Protein AF-A0A803KZV5-F1 (afdb_monomer_lite)

pLDDT: mean 77.86, std 16.65, range [35.38, 91.31]

Organism: Chenopodium quinoa (NCBI:txid63459)

Sequence (82 aa):
MAGDGPNLECRMFNGPREDATRIGSPGVVRRQAVDISPLRRVNLEIYLLTIGARESAFMNIKTIFEGLGDELINAAKGSSNK

Secondary structure (DSSP, 8-state):
----S------SSS--SEEEEEESSTT--EEEEEEPPHHHHHHHHHHHHHHHHHHHHTTSSS-HHHHHHHHHHHHHHT----

InterPro domains:
  IPR000235 Small ribosomal subunit protein uS7 [PTHR11205] (15-81)
  IPR023798 Small ribosomal subunit protein uS7 domain [PF00177] (15-81)
  IPR036823 Small ribosomal subunit protein uS7 domain superfamily [G3DSA:1.10.455.10] (14-82)
  IPR036823 Small ribosomal subunit protein uS7 domain superfamily [SSF47973] (15-81)

Structure (mmCIF, N/CA/C/O backbone):
data_AF-A0A803KZV5-F1
#
_entry.id   AF-A0A803KZV5-F1
#
loop_
_atom_site.group_PDB
_atom_site.id
_atom_site.type_symbol
_atom_site.label_atom_id
_atom_site.label_alt_id
_atom_site.label_comp_id
_atom_site.label_asym_id
_atom_site.label_entity_id
_atom_site.label_seq_id
_atom_site.pdbx_PDB_ins_code
_atom_site.Cartn_x
_atom_site.Cartn_y
_atom_site.Cartn_z
_atom_site.occupancy
_atom_site.B_iso_or_equiv
_atom_site.auth_seq_id
_atom_site.auth_comp_id
_atom_site.auth_asym_id
_atom_site.auth_atom_id
_atom_site.pdbx_PDB_model_num
ATOM 1 N N . MET A 1 1 ? 0.010 23.735 0.505 1.00 40.75 1 MET A N 1
ATOM 2 C CA . MET A 1 1 ? 0.764 22.727 1.286 1.00 40.75 1 MET A CA 1
ATOM 3 C C . MET A 1 1 ? -0.234 22.010 2.185 1.00 40.75 1 MET A C 1
ATOM 5 O O . MET A 1 1 ? -0.832 22.696 2.990 1.00 40.75 1 MET A O 1
ATOM 9 N N . ALA A 1 2 ? -0.543 20.723 2.092 1.00 35.38 2 ALA A N 1
ATOM 10 C CA . ALA A 1 2 ? 0.121 19.596 1.455 1.00 35.38 2 ALA A CA 1
ATOM 11 C C . ALA A 1 2 ? -0.932 18.784 0.679 1.00 35.38 2 ALA A C 1
ATOM 13 O O . ALA A 1 2 ? -1.716 18.044 1.261 1.00 35.38 2 ALA A O 1
ATOM 14 N N . GLY A 1 3 ? -0.992 19.008 -0.629 1.00 40.56 3 GLY A N 1
ATOM 15 C CA . GLY A 1 3 ? -1.666 18.127 -1.574 1.00 40.56 3 GLY A CA 1
ATOM 16 C C . GLY A 1 3 ? -0.574 17.476 -2.408 1.00 40.56 3 GLY A C 1
ATOM 17 O O . GLY A 1 3 ? 0.435 18.128 -2.670 1.00 40.56 3 GLY A O 1
ATOM 18 N N . ASP A 1 4 ? -0.775 16.216 -2.762 1.00 43.06 4 ASP A N 1
ATOM 19 C CA . ASP A 1 4 ? 0.096 15.385 -3.602 1.00 43.06 4 ASP A CA 1
ATOM 20 C C . ASP A 1 4 ? 1.161 14.585 -2.829 1.00 43.06 4 ASP A C 1
ATOM 22 O O . ASP A 1 4 ? 2.357 14.600 -3.120 1.00 43.06 4 ASP A O 1
ATOM 26 N N . GLY A 1 5 ? 0.689 13.801 -1.851 1.00 40.81 5 GLY A N 1
ATOM 27 C CA . GLY A 1 5 ? 1.286 12.485 -1.599 1.00 40.81 5 GLY A CA 1
ATOM 28 C C . GLY A 1 5 ? 1.112 11.590 -2.838 1.00 40.81 5 GLY A C 1
ATOM 29 O O . GLY A 1 5 ? 0.225 11.856 -3.653 1.00 40.81 5 GLY A O 1
ATOM 30 N N . PRO A 1 6 ? 1.957 10.564 -3.041 1.00 40.88 6 PRO A N 1
ATOM 31 C CA . PRO A 1 6 ? 1.898 9.742 -4.243 1.00 40.88 6 PRO A CA 1
ATOM 32 C C . PRO A 1 6 ? 0.489 9.163 -4.387 1.00 40.88 6 PRO A C 1
ATOM 34 O O . PRO A 1 6 ? -0.059 8.633 -3.427 1.00 40.88 6 PRO A O 1
ATOM 37 N N . ASN A 1 7 ? -0.085 9.297 -5.579 1.00 39.78 7 ASN A N 1
ATOM 38 C CA . ASN A 1 7 ? -1.385 8.760 -5.971 1.00 39.78 7 ASN A CA 1
ATOM 39 C C . ASN A 1 7 ? -1.485 7.250 -5.664 1.00 39.78 7 ASN A C 1
ATOM 41 O O . ASN A 1 7 ? -1.172 6.416 -6.511 1.00 39.78 7 ASN A O 1
ATOM 45 N N . LEU A 1 8 ? -1.900 6.908 -4.443 1.00 43.72 8 LEU A N 1
ATOM 46 C CA . LEU A 1 8 ? -2.055 5.546 -3.919 1.00 43.72 8 LEU A CA 1
ATOM 47 C C . LEU A 1 8 ? -3.486 5.012 -4.069 1.00 43.72 8 LEU A C 1
ATOM 49 O O . LEU A 1 8 ? -3.851 4.003 -3.469 1.00 43.72 8 LEU A O 1
ATOM 53 N N . GLU A 1 9 ? -4.319 5.667 -4.873 1.00 46.34 9 GLU A N 1
ATOM 54 C CA . GLU A 1 9 ? -5.733 5.325 -4.982 1.00 46.34 9 GLU A CA 1
ATOM 55 C C . GLU A 1 9 ? -6.001 4.347 -6.130 1.00 46.34 9 GLU A C 1
ATOM 57 O O . GLU A 1 9 ? -6.404 4.698 -7.233 1.00 46.34 9 GLU A O 1
ATOM 62 N N . CYS A 1 10 ? -5.800 3.072 -5.808 1.00 42.25 10 CYS A N 1
ATOM 63 C CA . CYS A 1 10 ? -6.633 1.966 -6.271 1.00 42.25 10 CYS A CA 1
ATOM 64 C C . CYS A 1 10 ? -6.696 0.954 -5.122 1.00 42.25 10 CYS A C 1
ATOM 66 O O . CYS A 1 10 ? -5.986 -0.049 -5.110 1.00 42.25 10 CYS A O 1
ATOM 68 N N . ARG A 1 11 ? -7.508 1.245 -4.100 1.00 52.16 11 ARG A N 1
ATOM 69 C CA . ARG A 1 11 ? -7.752 0.332 -2.975 1.00 52.16 11 ARG A CA 1
ATOM 70 C C . ARG A 1 11 ? -8.854 -0.662 -3.341 1.00 52.16 11 ARG A C 1
ATOM 72 O O . ARG A 1 11 ? -9.894 -0.761 -2.705 1.00 52.16 11 ARG A O 1
ATOM 79 N N . MET A 1 12 ? -8.642 -1.355 -4.449 1.00 53.50 12 MET A N 1
ATOM 80 C CA . MET A 1 12 ? -9.413 -2.540 -4.797 1.00 53.50 12 MET A CA 1
ATOM 81 C C . MET A 1 12 ? -8.644 -3.763 -4.304 1.00 53.50 12 MET A C 1
ATOM 83 O O . MET A 1 12 ? -7.423 -3.711 -4.211 1.00 53.50 12 MET A O 1
ATOM 87 N N . PHE A 1 13 ? -9.337 -4.881 -4.094 1.00 55.12 13 PHE A N 1
ATOM 88 C CA . PHE A 1 13 ? -8.774 -6.236 -3.904 1.00 55.12 1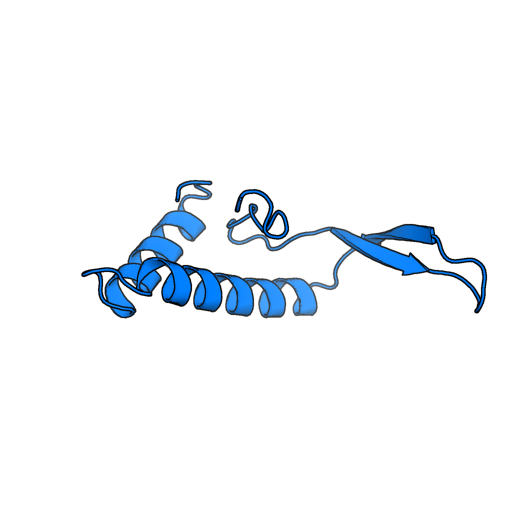3 PHE A CA 1
ATOM 89 C C . PHE A 1 13 ? -7.952 -6.757 -5.118 1.00 55.12 13 PHE A C 1
ATOM 91 O O . PHE A 1 13 ? -7.795 -7.959 -5.329 1.00 55.12 13 PHE A O 1
ATOM 98 N N . ASN A 1 14 ? -7.521 -5.845 -5.992 1.00 57.81 14 ASN A N 1
ATOM 99 C CA . ASN A 1 14 ? -6.754 -6.063 -7.204 1.00 57.81 14 ASN A CA 1
ATOM 100 C C . ASN A 1 14 ? -5.669 -4.985 -7.300 1.00 57.81 14 ASN A C 1
ATOM 102 O O . ASN A 1 14 ? -5.753 -4.092 -8.147 1.00 57.81 14 ASN A O 1
ATOM 106 N N . GLY A 1 15 ? -4.664 -5.081 -6.436 1.00 67.94 15 GLY A N 1
ATOM 107 C CA . GLY A 1 15 ? -3.509 -4.205 -6.350 1.00 67.94 15 GLY A CA 1
ATOM 108 C C . GLY A 1 15 ? -2.931 -3.935 -7.734 1.00 67.94 15 GLY A C 1
ATOM 109 O O . GLY A 1 15 ? -3.139 -4.736 -8.656 1.00 67.94 15 GLY A O 1
ATOM 110 N N . PRO A 1 16 ? -2.236 -2.798 -7.900 1.00 80.81 16 PRO A N 1
ATOM 111 C CA . PRO A 1 16 ? -1.945 -2.226 -9.207 1.00 80.81 16 PRO A CA 1
ATOM 112 C C . PRO A 1 16 ? -1.405 -3.292 -10.157 1.00 80.81 16 PRO A C 1
ATOM 114 O O . PRO A 1 16 ? -0.530 -4.084 -9.813 1.00 80.81 16 PRO A O 1
ATOM 117 N N . ARG A 1 17 ? -2.006 -3.378 -11.342 1.00 84.75 17 ARG A N 1
ATOM 118 C CA . ARG A 1 17 ? -1.626 -4.394 -12.332 1.00 84.75 17 ARG A CA 1
ATOM 119 C C . ARG A 1 17 ? -0.389 -3.983 -13.120 1.00 84.75 17 ARG A C 1
ATOM 121 O O . ARG A 1 17 ? 0.318 -4.850 -13.620 1.00 84.75 17 ARG A O 1
ATOM 128 N N . GLU A 1 18 ? -0.100 -2.689 -13.131 1.00 87.50 18 GLU A N 1
ATOM 129 C CA . GLU A 1 18 ? 1.012 -2.068 -13.835 1.00 87.50 18 GLU A CA 1
ATOM 130 C C . GLU A 1 18 ? 1.738 -1.100 -12.890 1.00 87.50 18 GLU A C 1
ATOM 132 O O . GLU A 1 18 ? 1.111 -0.450 -12.050 1.00 87.50 18 GLU A O 1
ATOM 137 N N . ASP A 1 19 ? 3.061 -1.016 -13.020 1.00 87.25 19 ASP A N 1
ATOM 138 C CA . ASP A 1 19 ? 3.920 -0.048 -12.330 1.00 87.25 19 ASP A CA 1
ATOM 139 C C . ASP A 1 19 ? 4.816 0.664 -13.350 1.00 87.25 19 ASP A C 1
ATOM 141 O 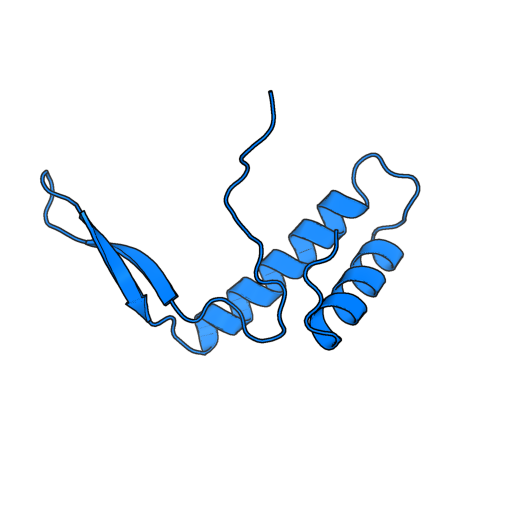O . ASP A 1 19 ? 5.133 0.126 -14.413 1.00 87.25 19 ASP A O 1
ATOM 145 N N . ALA A 1 20 ? 5.279 1.867 -13.022 1.00 89.31 20 ALA A N 1
ATOM 146 C CA . ALA A 1 20 ? 6.204 2.621 -13.859 1.00 89.31 20 ALA A CA 1
ATOM 147 C C . ALA A 1 20 ? 7.634 2.452 -13.340 1.00 89.31 20 ALA A C 1
ATOM 149 O O . ALA A 1 20 ? 8.073 3.139 -12.413 1.00 89.31 20 ALA A O 1
ATOM 150 N N . THR A 1 21 ? 8.401 1.564 -13.969 1.00 88.69 21 THR A N 1
ATOM 151 C CA . THR A 1 21 ? 9.788 1.323 -13.567 1.00 88.69 21 THR A CA 1
ATOM 152 C C . THR A 1 21 ? 10.758 2.212 -14.331 1.00 88.69 21 THR A C 1
ATOM 154 O O . THR A 1 21 ? 10.546 2.612 -15.479 1.00 88.69 21 THR A O 1
ATOM 157 N N . ARG A 1 22 ? 11.846 2.569 -13.651 1.00 89.69 22 ARG A N 1
ATOM 158 C CA . ARG A 1 22 ? 12.942 3.350 -14.210 1.00 89.69 22 ARG A CA 1
ATOM 159 C C . ARG A 1 22 ? 13.877 2.391 -14.964 1.00 89.69 22 ARG A C 1
ATOM 161 O O . ARG A 1 22 ? 14.593 1.627 -14.326 1.00 89.69 22 ARG A O 1
ATOM 168 N N . ILE A 1 23 ? 13.870 2.444 -16.298 1.00 89.19 23 ILE A N 1
ATOM 169 C CA . ILE A 1 23 ? 14.633 1.547 -17.184 1.00 89.19 23 ILE A CA 1
ATOM 170 C C . ILE A 1 23 ? 15.634 2.355 -18.022 1.0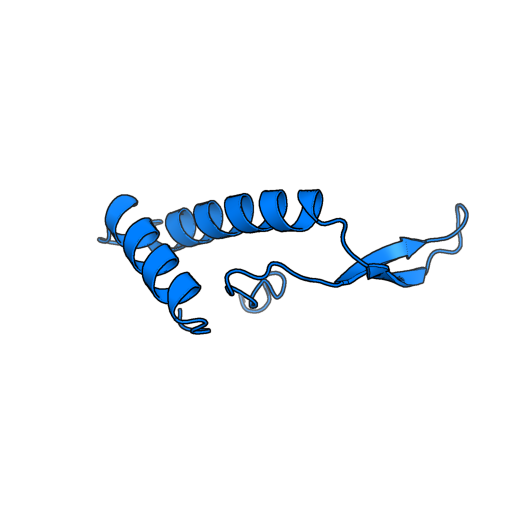0 89.19 23 ILE A C 1
ATOM 172 O O . ILE A 1 23 ? 15.288 3.393 -18.595 1.00 89.19 23 ILE A O 1
ATOM 176 N N . GLY A 1 24 ? 16.878 1.876 -18.100 1.00 88.62 24 GLY A N 1
ATOM 177 C CA . GLY A 1 24 ? 17.945 2.460 -18.917 1.00 88.62 24 GLY A CA 1
ATOM 178 C C . GLY A 1 24 ? 19.340 2.276 -18.319 1.00 88.62 24 GLY A C 1
ATOM 179 O O . GLY A 1 24 ? 19.491 1.837 -17.180 1.00 88.62 24 GLY A O 1
ATOM 180 N N . SER A 1 25 ? 20.358 2.620 -19.105 1.00 89.38 25 SER A N 1
ATOM 181 C CA . SER A 1 25 ? 21.763 2.603 -18.686 1.00 89.38 25 SER A CA 1
ATOM 182 C C . SER A 1 25 ? 22.094 3.800 -17.782 1.00 89.38 25 SER A C 1
ATOM 184 O O . SER A 1 25 ? 21.361 4.797 -17.785 1.00 89.38 25 SER A O 1
ATOM 186 N N . PRO A 1 26 ? 23.206 3.759 -17.020 1.00 88.31 26 PRO A N 1
ATOM 187 C CA . PRO A 1 26 ? 23.670 4.919 -16.265 1.00 88.31 26 PRO A CA 1
ATOM 188 C C . PRO A 1 26 ? 23.750 6.163 -17.166 1.00 88.31 26 PRO A C 1
ATOM 190 O O . PRO A 1 26 ? 24.398 6.138 -18.207 1.00 88.31 26 PRO A O 1
ATOM 193 N N . GLY A 1 27 ? 23.055 7.238 -16.783 1.00 86.12 27 GLY A N 1
ATOM 194 C CA . GLY A 1 27 ? 23.067 8.526 -17.491 1.00 86.12 27 GLY A CA 1
ATOM 195 C C . GLY A 1 27 ? 21.865 8.814 -18.400 1.00 86.12 27 GLY A C 1
ATOM 196 O O . GLY A 1 27 ? 21.541 9.982 -18.587 1.00 86.12 27 GLY A O 1
ATOM 197 N N . VAL A 1 28 ? 21.138 7.805 -18.895 1.00 84.50 28 VAL A N 1
ATOM 198 C CA . VAL A 1 28 ? 19.907 8.016 -19.686 1.00 84.50 28 VAL A CA 1
ATOM 199 C C . VAL A 1 28 ? 18.841 7.056 -19.202 1.00 84.50 28 VAL A C 1
ATOM 201 O O . VAL A 1 28 ? 18.886 5.859 -19.485 1.00 84.50 28 VAL A O 1
ATOM 204 N N . VAL A 1 29 ? 17.872 7.581 -18.452 1.00 90.06 29 VAL A N 1
ATOM 205 C CA . VAL A 1 29 ? 16.861 6.739 -17.822 1.00 90.06 29 VAL A CA 1
ATOM 206 C C . VAL A 1 29 ? 15.467 7.285 -18.051 1.00 90.06 29 VAL A C 1
ATOM 208 O O . VAL A 1 29 ? 15.212 8.468 -17.840 1.00 90.06 29 VAL A O 1
ATOM 211 N N . ARG A 1 30 ? 14.567 6.398 -18.471 1.00 89.25 30 ARG A N 1
ATOM 212 C CA . ARG A 1 30 ? 13.170 6.701 -18.786 1.00 89.25 30 ARG A CA 1
ATOM 213 C C . ARG A 1 30 ? 12.241 5.844 -17.935 1.00 89.25 30 ARG A C 1
ATOM 215 O O . ARG A 1 30 ? 12.638 4.785 -17.452 1.00 89.25 30 ARG A O 1
ATOM 222 N N . ARG A 1 31 ? 11.007 6.303 -17.739 1.00 91.31 31 ARG A N 1
ATOM 223 C CA . ARG A 1 31 ? 9.957 5.493 -17.114 1.00 91.31 31 ARG A CA 1
ATOM 224 C C . ARG A 1 31 ? 9.261 4.664 -18.183 1.00 91.31 31 ARG A C 1
ATOM 226 O O . ARG A 1 31 ? 8.916 5.196 -19.234 1.00 91.31 31 ARG A O 1
ATOM 233 N N . GLN A 1 32 ? 9.083 3.380 -17.918 1.00 90.62 32 GLN A N 1
ATOM 234 C CA . GLN A 1 32 ? 8.282 2.487 -18.746 1.00 90.62 32 GLN A CA 1
ATOM 235 C C . GLN A 1 32 ? 7.251 1.783 -17.873 1.00 90.62 32 GLN A C 1
ATOM 237 O O . GLN A 1 32 ? 7.556 1.419 -16.737 1.00 90.62 32 GLN A O 1
ATOM 242 N N . ALA A 1 33 ? 6.046 1.617 -18.415 1.00 90.81 33 ALA A N 1
ATOM 243 C CA . ALA A 1 33 ? 5.025 0.778 -17.809 1.00 90.81 33 ALA A CA 1
ATOM 244 C C . ALA A 1 33 ? 5.466 -0.688 -17.898 1.00 90.81 33 ALA A C 1
ATOM 246 O O . ALA A 1 33 ? 5.944 -1.134 -18.943 1.00 90.81 33 ALA A O 1
ATOM 247 N N . VAL A 1 34 ? 5.359 -1.401 -16.782 1.00 89.69 34 VAL A N 1
ATOM 248 C CA . VAL A 1 34 ? 5.716 -2.813 -16.645 1.00 89.69 34 VAL A CA 1
ATOM 249 C C . VAL A 1 34 ? 4.625 -3.515 -15.849 1.00 89.69 34 VAL A C 1
ATOM 251 O O . VAL A 1 34 ? 4.157 -2.989 -14.838 1.00 89.69 34 VAL A O 1
ATOM 254 N N . ASP A 1 35 ? 4.265 -4.722 -16.274 1.00 90.88 35 ASP A N 1
ATOM 255 C CA . ASP A 1 35 ? 3.306 -5.563 -15.564 1.00 90.88 35 ASP A CA 1
ATOM 256 C C . ASP A 1 35 ? 3.842 -6.007 -14.198 1.00 90.88 35 ASP A C 1
ATOM 258 O O . ASP A 1 35 ? 5.006 -6.398 -14.041 1.00 90.88 35 ASP A O 1
ATOM 262 N N . ILE A 1 36 ? 2.973 -6.000 -13.189 1.00 89.12 36 ILE A N 1
ATOM 263 C CA . ILE A 1 36 ? 3.326 -6.427 -11.835 1.00 89.12 36 ILE A CA 1
ATOM 264 C C . ILE A 1 36 ? 3.099 -7.935 -11.669 1.00 89.12 36 ILE A C 1
ATOM 266 O O . ILE A 1 36 ? 2.016 -8.470 -11.931 1.00 89.12 36 ILE A O 1
ATOM 270 N N . SER A 1 37 ? 4.108 -8.632 -11.133 1.00 90.06 37 SER A N 1
ATOM 271 C CA . SER A 1 37 ? 3.982 -10.052 -10.793 1.00 90.06 37 SER A CA 1
ATOM 272 C C . SER A 1 37 ? 2.843 -10.298 -9.784 1.00 90.06 37 SER A C 1
ATOM 274 O O . SER A 1 37 ? 2.594 -9.459 -8.913 1.00 90.06 37 SER A O 1
ATOM 276 N N . PRO A 1 38 ? 2.151 -11.454 -9.836 1.00 88.00 38 PRO A N 1
ATOM 277 C CA . PRO A 1 38 ? 1.061 -11.756 -8.903 1.00 88.00 38 PRO A CA 1
ATOM 278 C C . PRO A 1 38 ? 1.459 -11.622 -7.425 1.00 88.00 38 PRO A C 1
ATOM 280 O O . PRO A 1 38 ? 0.697 -11.083 -6.630 1.00 88.00 38 PRO A O 1
ATOM 283 N N . LEU A 1 39 ? 2.680 -12.032 -7.067 1.00 90.44 39 LEU A N 1
ATOM 284 C CA . LEU A 1 39 ? 3.182 -11.922 -5.695 1.00 90.44 39 LEU A CA 1
ATOM 285 C C . LEU A 1 39 ? 3.405 -10.465 -5.267 1.00 90.44 39 LEU A C 1
ATOM 287 O O . LEU A 1 39 ? 3.083 -10.091 -4.141 1.00 90.44 39 LEU A O 1
ATOM 291 N N . ARG A 1 40 ? 3.935 -9.621 -6.162 1.00 89.38 40 ARG A N 1
ATOM 292 C CA . ARG A 1 40 ? 4.161 -8.203 -5.854 1.00 89.38 40 ARG A CA 1
ATOM 293 C C . ARG A 1 40 ? 2.843 -7.450 -5.677 1.00 89.38 40 ARG A C 1
ATOM 295 O O . ARG A 1 40 ? 2.800 -6.553 -4.842 1.00 89.38 40 ARG A O 1
ATOM 302 N N . ARG A 1 41 ? 1.773 -7.853 -6.374 1.00 87.31 41 ARG A N 1
ATOM 303 C CA . ARG A 1 41 ? 0.422 -7.313 -6.150 1.00 87.31 41 ARG A CA 1
ATOM 304 C C . ARG A 1 41 ? -0.057 -7.565 -4.724 1.00 87.31 41 ARG A C 1
ATOM 306 O O . ARG A 1 41 ? -0.383 -6.610 -4.033 1.00 87.31 41 ARG A O 1
ATOM 313 N N . VAL A 1 42 ? 0.005 -8.813 -4.258 1.00 86.69 42 VAL A N 1
ATOM 314 C CA . VAL A 1 42 ? -0.410 -9.183 -2.890 1.00 86.69 42 VAL A CA 1
ATOM 315 C C . VAL A 1 42 ? 0.418 -8.451 -1.832 1.00 86.69 42 VAL A C 1
ATOM 317 O O . VAL A 1 42 ? -0.130 -7.877 -0.894 1.00 86.69 42 VAL A O 1
ATOM 320 N N . ASN A 1 43 ? 1.742 -8.417 -1.996 1.00 89.94 43 ASN A N 1
ATOM 321 C CA . ASN A 1 43 ? 2.619 -7.761 -1.025 1.00 89.94 43 ASN A CA 1
ATOM 322 C C . ASN A 1 43 ? 2.349 -6.254 -0.929 1.00 89.94 43 ASN A C 1
ATOM 324 O O . ASN A 1 43 ? 2.371 -5.688 0.165 1.00 89.94 43 ASN A O 1
ATOM 328 N N . LEU A 1 44 ? 2.095 -5.608 -2.068 1.00 87.12 44 LEU A N 1
ATOM 329 C CA . LEU A 1 44 ? 1.783 -4.187 -2.105 1.00 87.12 44 LEU A CA 1
ATOM 330 C C . LEU A 1 44 ? 0.406 -3.897 -1.500 1.00 87.12 44 LEU A C 1
ATOM 332 O O . LEU A 1 44 ? 0.279 -2.938 -0.750 1.00 87.12 44 LEU A O 1
ATOM 336 N N . GLU A 1 45 ? -0.604 -4.730 -1.746 1.00 83.94 45 GLU A N 1
ATOM 337 C CA . GLU A 1 45 ? -1.923 -4.552 -1.125 1.00 83.94 45 GLU A CA 1
ATOM 338 C C . GLU A 1 45 ? -1.870 -4.571 0.400 1.00 83.94 45 GLU A C 1
ATOM 340 O O . GLU A 1 45 ? -2.400 -3.667 1.045 1.00 83.94 45 GLU A O 1
ATOM 345 N N . ILE A 1 46 ? -1.200 -5.569 0.984 1.00 87.00 46 ILE A N 1
ATOM 346 C CA . ILE A 1 46 ? -1.078 -5.688 2.443 1.00 87.00 46 ILE A CA 1
ATOM 347 C C . ILE A 1 46 ? -0.395 -4.440 3.009 1.00 87.00 46 ILE A C 1
ATOM 349 O O . ILE A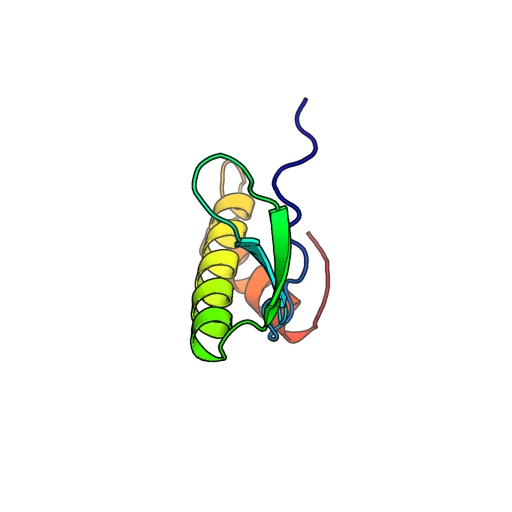 1 46 ? -0.848 -3.866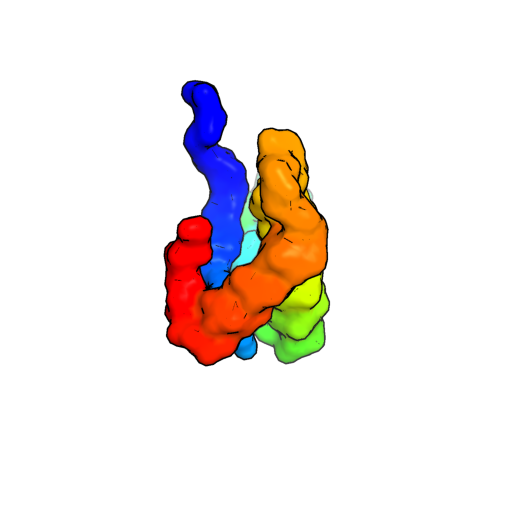 4.001 1.00 87.00 46 ILE A O 1
ATOM 353 N N . TYR A 1 47 ? 0.662 -3.978 2.343 1.00 87.62 47 TYR A N 1
ATOM 354 C CA . TYR A 1 47 ? 1.363 -2.759 2.720 1.00 87.62 47 TYR A CA 1
ATOM 355 C C . TYR A 1 47 ? 0.434 -1.534 2.712 1.00 87.62 47 TYR A C 1
ATOM 357 O O . TYR A 1 47 ? 0.338 -0.827 3.716 1.00 87.62 47 TYR A O 1
ATOM 365 N N . LEU A 1 48 ? -0.317 -1.317 1.631 1.00 85.12 48 LEU A N 1
ATOM 366 C CA . LEU A 1 48 ? -1.214 -0.164 1.490 1.00 85.12 48 LEU A CA 1
ATOM 367 C C . LEU A 1 48 ? -2.410 -0.198 2.451 1.00 85.12 48 LEU A C 1
ATOM 369 O O . LEU A 1 48 ? -2.842 0.850 2.938 1.00 85.12 48 LEU A O 1
ATOM 373 N N . LEU A 1 49 ? -2.928 -1.383 2.782 1.00 84.00 49 LEU A N 1
ATOM 374 C CA . LEU A 1 49 ? -3.954 -1.537 3.817 1.00 84.00 49 LEU A CA 1
ATOM 375 C C . LEU A 1 49 ? -3.438 -1.063 5.178 1.00 84.00 49 LEU A C 1
ATOM 377 O O . LEU A 1 49 ? -4.085 -0.247 5.833 1.00 84.00 49 LEU A O 1
ATOM 381 N N . THR A 1 50 ? -2.246 -1.512 5.577 1.00 86.12 50 THR A N 1
ATOM 382 C CA . THR A 1 50 ? -1.662 -1.130 6.873 1.00 86.12 50 THR A CA 1
ATOM 383 C C . THR A 1 50 ? -1.301 0.351 6.957 1.00 86.12 50 THR A C 1
ATOM 385 O O . THR A 1 50 ? -1.412 0.945 8.030 1.00 86.12 50 THR A O 1
ATOM 388 N N . ILE A 1 51 ? -0.919 0.970 5.835 1.00 87.44 51 ILE A N 1
ATOM 389 C CA . ILE A 1 51 ? -0.638 2.407 5.788 1.00 87.44 51 ILE A CA 1
ATOM 390 C C . ILE A 1 51 ? -1.902 3.221 5.999 1.00 87.44 51 ILE A C 1
ATOM 392 O O . ILE A 1 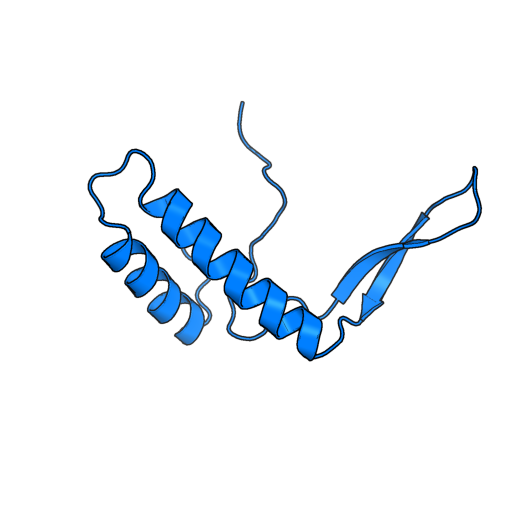51 ? -1.918 4.026 6.922 1.00 87.44 51 ILE A O 1
ATOM 396 N N . GLY A 1 52 ? -2.967 3.011 5.221 1.00 82.38 52 GLY A N 1
ATOM 397 C CA . GLY A 1 52 ? -4.154 3.854 5.402 1.00 82.38 52 GLY A CA 1
ATOM 398 C C . GLY A 1 52 ? -4.900 3.569 6.708 1.00 82.38 52 GLY A C 1
ATOM 399 O O . GLY A 1 52 ? -5.447 4.488 7.306 1.00 82.38 52 GLY A O 1
ATOM 400 N N . ALA A 1 53 ? -4.808 2.357 7.263 1.00 85.31 53 ALA A N 1
ATOM 401 C CA . ALA A 1 53 ? -5.273 2.112 8.628 1.00 85.31 53 ALA A CA 1
ATOM 402 C C . ALA A 1 53 ? -4.482 2.912 9.677 1.00 85.31 53 ALA A C 1
ATOM 404 O O . ALA A 1 53 ? -5.045 3.437 10.636 1.00 85.31 53 ALA A O 1
ATOM 405 N N . ARG A 1 54 ? -3.166 3.047 9.488 1.00 85.94 54 ARG A N 1
ATOM 406 C CA . ARG A 1 54 ? -2.333 3.896 10.341 1.00 85.94 54 ARG A CA 1
ATOM 407 C C . ARG A 1 54 ? -2.640 5.375 10.130 1.00 85.94 54 ARG A C 1
ATOM 409 O O . ARG A 1 54 ? -2.726 6.095 11.113 1.00 85.94 54 ARG A O 1
ATOM 416 N N . GLU A 1 55 ? -2.782 5.832 8.892 1.00 86.75 55 GLU A N 1
ATOM 417 C CA . GLU A 1 55 ? -3.066 7.236 8.572 1.00 86.75 55 GLU A CA 1
ATOM 418 C C . GLU A 1 55 ? -4.459 7.664 9.048 1.00 86.75 55 GLU A C 1
ATOM 420 O O . GLU A 1 55 ? -4.604 8.755 9.588 1.00 86.75 55 GLU A O 1
ATOM 425 N N . SER A 1 56 ? -5.463 6.791 8.935 1.00 83.56 56 SER A N 1
ATOM 426 C CA . SER A 1 56 ? -6.826 7.050 9.418 1.00 83.56 56 SER A CA 1
ATOM 427 C C . SER A 1 56 ? -6.915 7.125 10.943 1.00 83.56 56 SER A C 1
ATOM 429 O O . SER A 1 56 ? -7.707 7.907 11.468 1.00 83.56 56 SER A O 1
ATOM 431 N N . ALA A 1 57 ? -6.084 6.369 11.663 1.00 86.69 57 ALA A N 1
ATOM 432 C CA . ALA A 1 57 ? -6.000 6.416 13.123 1.00 86.69 57 ALA A CA 1
ATOM 433 C C . ALA A 1 57 ? -4.996 7.462 13.648 1.00 86.69 57 ALA A C 1
ATOM 435 O O . ALA A 1 57 ? -5.034 7.833 14.822 1.00 86.69 57 ALA A O 1
ATOM 436 N N . PHE A 1 58 ? -4.074 7.953 12.814 1.00 88.00 58 PHE A N 1
ATOM 437 C CA . PHE A 1 58 ? -3.060 8.909 13.251 1.00 88.00 58 PHE A CA 1
ATOM 438 C C . PHE A 1 58 ? -3.689 10.277 13.530 1.00 88.00 58 PHE A C 1
ATOM 440 O O . PHE A 1 58 ? -4.318 10.871 12.662 1.00 88.00 58 PHE A O 1
ATOM 447 N N . MET A 1 59 ? -3.483 10.787 14.749 1.00 88.94 59 MET A N 1
ATOM 448 C CA . MET A 1 59 ? -4.038 12.065 15.225 1.00 88.94 59 MET A CA 1
ATOM 449 C C . MET A 1 59 ? -5.574 12.153 15.178 1.00 88.94 59 MET A C 1
ATOM 451 O O . MET A 1 59 ? -6.128 13.249 15.220 1.00 88.94 59 MET A O 1
ATOM 455 N N . ASN A 1 60 ? -6.261 11.008 15.152 1.00 85.69 60 ASN A N 1
ATOM 456 C CA . ASN A 1 60 ? -7.717 10.915 15.161 1.00 85.69 60 ASN A CA 1
ATOM 457 C C . ASN A 1 60 ? -8.216 10.147 16.391 1.00 85.69 60 ASN A C 1
ATOM 459 O O . ASN A 1 60 ? -7.468 9.435 17.054 1.00 85.69 60 ASN A O 1
ATOM 463 N N . ILE A 1 61 ? -9.510 10.298 16.691 1.00 89.88 61 ILE A N 1
ATOM 464 C CA . ILE A 1 61 ? -10.182 9.586 17.793 1.00 89.88 61 ILE A CA 1
ATOM 465 C C . ILE A 1 61 ? -10.362 8.095 17.457 1.00 89.88 61 ILE A C 1
ATOM 467 O O . ILE A 1 61 ? -10.394 7.261 18.360 1.00 89.88 61 ILE A O 1
ATOM 471 N N . LYS A 1 62 ? -10.465 7.765 16.160 1.00 85.06 62 LYS A N 1
ATOM 472 C CA . LYS A 1 62 ? -10.618 6.392 15.670 1.00 85.06 62 LYS A CA 1
ATOM 473 C C . LYS A 1 62 ? -9.447 5.519 16.110 1.00 85.06 62 LYS A C 1
ATOM 475 O O . LYS A 1 62 ? -8.285 5.911 16.000 1.00 85.06 62 LYS A O 1
ATOM 480 N N . THR A 1 63 ? -9.751 4.302 16.545 1.00 89.81 63 THR A N 1
ATOM 481 C CA . THR A 1 63 ? -8.707 3.320 16.860 1.00 89.81 63 THR A CA 1
ATOM 482 C C . THR A 1 63 ? -8.135 2.694 15.586 1.00 89.81 63 THR A C 1
ATOM 484 O O . THR A 1 63 ? -8.785 2.655 14.542 1.00 89.81 63 THR A O 1
ATOM 487 N N . ILE A 1 64 ? -6.928 2.125 15.674 1.00 86.38 64 ILE A N 1
ATOM 488 C CA . ILE A 1 64 ? -6.299 1.404 14.549 1.00 86.38 64 ILE A CA 1
ATOM 489 C C . ILE A 1 64 ? -7.186 0.239 14.066 1.00 86.38 64 ILE A C 1
ATOM 491 O O . ILE A 1 64 ? -7.201 -0.071 12.877 1.00 86.38 64 ILE A O 1
ATOM 495 N N . PHE A 1 65 ? -7.953 -0.387 14.964 1.00 89.94 65 PHE A N 1
ATOM 496 C CA . PHE A 1 65 ? -8.870 -1.478 14.623 1.00 89.94 65 PHE A CA 1
ATOM 497 C C . PHE A 1 65 ? -10.067 -1.004 13.795 1.00 89.94 65 PHE A C 1
ATOM 499 O O . PHE A 1 65 ? -10.433 -1.670 12.831 1.00 89.94 65 PHE A O 1
ATOM 506 N N . GLU A 1 66 ? -10.648 0.146 14.143 1.00 86.75 66 GLU A N 1
ATOM 507 C CA . GLU A 1 66 ? -11.737 0.758 13.371 1.00 86.75 66 GLU A CA 1
ATOM 508 C C . GLU A 1 66 ? -11.244 1.191 11.990 1.00 86.75 66 GLU A C 1
ATOM 510 O O . GLU A 1 66 ? -11.892 0.884 10.994 1.00 86.75 66 GLU A O 1
ATOM 515 N N . GLY A 1 67 ? -10.052 1.798 11.922 1.00 85.38 67 GLY A N 1
ATOM 516 C CA . GLY A 1 67 ? -9.385 2.107 10.658 1.00 85.38 67 GLY A CA 1
ATOM 517 C C . GLY A 1 67 ? -9.212 0.860 9.790 1.00 85.38 67 GLY A C 1
ATOM 518 O O . GLY A 1 67 ? -9.684 0.832 8.663 1.00 85.38 67 GLY A O 1
ATOM 519 N N . LEU A 1 68 ? -8.625 -0.220 10.320 1.00 85.62 68 LEU A N 1
ATOM 520 C CA . LEU A 1 68 ? -8.470 -1.486 9.582 1.00 85.62 68 LEU A CA 1
ATOM 521 C C . LEU A 1 68 ? -9.804 -2.082 9.107 1.00 85.62 68 LEU A C 1
ATOM 523 O O . LEU A 1 68 ? -9.874 -2.612 7.998 1.00 85.62 68 LEU A O 1
ATOM 527 N N . GLY A 1 69 ? -10.847 -2.023 9.938 1.00 86.00 69 GLY A N 1
ATOM 528 C CA . GLY A 1 69 ? -12.177 -2.523 9.591 1.00 86.00 69 GLY A CA 1
ATOM 529 C C . GLY A 1 69 ? -12.800 -1.751 8.430 1.00 86.00 69 GLY A C 1
ATOM 530 O O . GLY A 1 69 ? -13.266 -2.366 7.467 1.00 86.00 69 GLY A O 1
ATOM 531 N N . ASP A 1 70 ? -12.738 -0.420 8.489 1.00 83.06 70 ASP A N 1
ATOM 532 C CA . ASP A 1 70 ? -13.201 0.468 7.421 1.00 83.06 70 ASP A CA 1
ATOM 533 C C . ASP A 1 70 ? -12.456 0.164 6.107 1.00 83.06 70 ASP A C 1
ATOM 535 O O . ASP A 1 70 ? -13.080 0.029 5.051 1.00 83.06 70 ASP A O 1
ATOM 539 N N . GLU A 1 71 ? -11.138 -0.054 6.173 1.00 82.50 71 GLU A N 1
ATOM 540 C CA . GLU A 1 71 ? -10.328 -0.377 4.996 1.00 82.50 71 GLU A CA 1
ATOM 541 C C . GLU A 1 71 ? -10.684 -1.712 4.345 1.00 82.50 71 GLU A C 1
ATOM 543 O O . GLU A 1 71 ? -10.775 -1.800 3.119 1.00 82.50 71 GLU A O 1
ATOM 548 N N . LEU A 1 72 ? -10.921 -2.757 5.141 1.00 84.44 72 LEU A N 1
ATOM 549 C CA . LEU A 1 72 ? -11.318 -4.069 4.625 1.00 84.44 72 LEU A CA 1
ATOM 550 C C . LEU A 1 72 ? -12.702 -4.028 3.972 1.00 84.44 72 LEU A C 1
ATOM 552 O O . LEU A 1 72 ? -12.908 -4.619 2.909 1.00 84.44 72 LEU A O 1
ATOM 556 N N . ILE A 1 73 ? -13.648 -3.310 4.581 1.00 85.75 73 ILE A N 1
ATOM 557 C CA . ILE A 1 73 ? -15.006 -3.153 4.048 1.00 85.75 73 ILE A CA 1
ATOM 558 C C . ILE A 1 73 ? -14.976 -2.364 2.735 1.00 85.75 73 ILE A C 1
ATOM 560 O O . ILE A 1 73 ? -15.647 -2.744 1.772 1.00 85.75 73 ILE A O 1
ATOM 564 N N . ASN A 1 74 ? -14.193 -1.288 2.674 1.00 79.00 74 ASN A N 1
ATOM 565 C CA . ASN A 1 74 ? -14.060 -0.467 1.473 1.00 79.00 74 ASN A CA 1
ATOM 566 C C . ASN A 1 74 ? -13.342 -1.217 0.345 1.00 79.00 74 ASN A C 1
ATOM 568 O O . ASN A 1 74 ? -13.808 -1.183 -0.797 1.00 79.00 74 ASN A O 1
ATOM 572 N N . ALA A 1 75 ? -12.289 -1.974 0.672 1.00 77.25 75 ALA A N 1
ATOM 573 C CA . ALA A 1 75 ? -11.577 -2.821 -0.281 1.00 77.25 75 ALA A CA 1
ATOM 574 C C . ALA A 1 75 ? -12.475 -3.924 -0.866 1.00 77.25 75 ALA A C 1
ATOM 576 O O . ALA A 1 75 ? -12.443 -4.166 -2.074 1.00 77.25 75 ALA A O 1
ATOM 577 N N . ALA A 1 76 ? -13.319 -4.559 -0.043 1.00 81.31 76 ALA A N 1
ATOM 578 C CA . ALA A 1 76 ? -14.277 -5.572 -0.493 1.00 81.31 76 ALA A CA 1
ATOM 579 C C . ALA A 1 76 ? -15.375 -4.994 -1.404 1.00 81.31 76 ALA A C 1
ATOM 581 O O . ALA A 1 76 ? -15.853 -5.671 -2.312 1.00 81.31 76 ALA A O 1
ATOM 582 N N . LYS A 1 77 ? -15.765 -3.734 -1.180 1.00 80.19 77 LYS A N 1
ATOM 583 C CA . LYS A 1 77 ? -16.759 -3.022 -1.999 1.00 80.19 77 LYS A CA 1
ATOM 584 C C . LYS A 1 77 ? -16.169 -2.399 -3.269 1.00 80.19 77 LYS A C 1
ATOM 586 O O . LYS A 1 77 ? -16.934 -1.902 -4.090 1.00 80.19 77 LYS A O 1
ATOM 591 N N . GLY A 1 78 ? -14.842 -2.392 -3.430 1.00 70.50 78 GLY A N 1
ATOM 592 C CA . GLY A 1 78 ? -14.166 -1.684 -4.523 1.00 70.50 78 GLY A CA 1
ATOM 593 C C . GLY A 1 78 ? -14.412 -0.172 -4.487 1.00 70.50 78 GLY A C 1
ATOM 594 O O . GLY A 1 78 ? -14.470 0.470 -5.532 1.00 70.50 78 GLY A O 1
ATOM 595 N N . SER A 1 79 ? -14.628 0.389 -3.295 1.00 62.91 79 SER A N 1
ATOM 596 C CA . SER A 1 79 ? -14.981 1.797 -3.120 1.00 62.91 79 SER A CA 1
ATOM 597 C C . SER A 1 79 ? -13.725 2.649 -2.955 1.00 62.91 79 SER A C 1
ATOM 599 O O . SER A 1 79 ? -12.940 2.411 -2.042 1.00 62.91 79 SER A O 1
ATOM 601 N N . SER A 1 80 ? -13.572 3.698 -3.767 1.00 63.53 80 SER A N 1
ATOM 602 C CA . SER A 1 80 ? -12.468 4.672 -3.668 1.00 63.53 80 SER A CA 1
ATOM 603 C C . SER A 1 80 ? -12.689 5.741 -2.584 1.00 63.53 80 SER A C 1
ATOM 605 O O . SER A 1 80 ? -12.300 6.891 -2.768 1.00 63.53 80 SER A O 1
ATOM 607 N N . ASN A 1 81 ? -13.363 5.405 -1.481 1.00 59.19 81 ASN A N 1
ATOM 608 C CA . ASN A 1 81 ? -13.664 6.394 -0.441 1.00 59.19 81 ASN A CA 1
ATOM 609 C C . ASN A 1 81 ? -12.516 6.512 0.570 1.00 59.19 81 ASN A C 1
ATOM 611 O O . ASN A 1 81 ? -11.939 5.499 0.969 1.00 59.19 81 ASN A O 1
ATOM 615 N N . LYS A 1 82 ? -12.248 7.759 0.980 1.00 50.44 82 LYS A N 1
ATOM 616 C CA . LYS A 1 82 ? -11.491 8.125 2.185 1.00 50.44 82 LYS A CA 1
ATOM 617 C C . LYS A 1 82 ? -12.404 8.145 3.404 1.00 50.44 82 LYS A C 1
ATOM 619 O O . LYS A 1 82 ? -13.570 8.571 3.240 1.00 50.44 82 LYS A O 1
#

Radius of gyration: 15.57 Å; chains: 1; bounding box: 40×35×38 Å

Foldseek 3Di:
DDDDDDPCFQLAPFADQWDFDWDDDPPDTDTDIDGDDPVRRVVVNVVSLQVQLCVVCPVDPDDSVNSSVVSVVCRHVSHRDD